Protein AF-A0A3S9PD90-F1 (afdb_monomer_lite)

Foldseek 3Di:
DWWKKKKKAQPPPRDIFQIDTRDCVRRVVVQVVVCVVPVVRDDMDMDMDTHDDDQDPPPDPPRPPDDDDGPSVVVD

Structure (mmCIF, N/CA/C/O backbone):
data_AF-A0A3S9PD90-F1
#
_entry.id   AF-A0A3S9PD90-F1
#
loop_
_atom_site.group_PDB
_atom_site.id
_atom_site.type_symbol
_atom_site.label_atom_id
_atom_site.label_alt_id
_atom_site.label_comp_id
_atom_site.label_asym_id
_atom_site.label_entity_id
_atom_site.label_seq_id
_atom_site.pdbx_PDB_ins_code
_atom_site.Cartn_x
_atom_site.Cartn_y
_atom_site.Cartn_z
_atom_site.occupancy
_atom_site.B_iso_or_equiv
_atom_site.auth_seq_id
_atom_site.auth_comp_id
_atom_site.auth_asym_id
_atom_site.auth_atom_id
_atom_site.pdbx_PDB_model_num
ATOM 1 N N . MET A 1 1 ? 3.495 -7.434 -14.118 1.00 71.81 1 MET A N 1
ATOM 2 C CA . MET A 1 1 ? 2.616 -6.507 -13.373 1.00 71.81 1 MET A CA 1
ATOM 3 C C . MET A 1 1 ? 3.470 -5.322 -12.951 1.00 71.81 1 MET A C 1
ATOM 5 O O . MET A 1 1 ? 4.672 -5.540 -12.850 1.00 71.81 1 MET A O 1
ATOM 9 N N . PRO A 1 2 ? 2.917 -4.105 -12.803 1.00 88.75 2 PRO A N 1
ATOM 10 C CA . PRO A 1 2 ? 3.682 -2.986 -12.257 1.00 88.75 2 PRO A CA 1
ATOM 11 C C . PRO A 1 2 ? 4.155 -3.321 -10.838 1.00 88.75 2 PRO A C 1
ATOM 13 O O . PRO A 1 2 ? 3.444 -4.014 -10.107 1.00 88.75 2 PRO A O 1
ATOM 16 N N . ASP A 1 3 ? 5.336 -2.833 -10.482 1.00 91.88 3 ASP A N 1
ATOM 17 C CA . ASP A 1 3 ? 5.839 -2.879 -9.112 1.00 91.88 3 ASP A CA 1
ATOM 18 C C . ASP A 1 3 ? 5.188 -1.747 -8.301 1.00 91.88 3 ASP A C 1
ATOM 20 O O . ASP A 1 3 ? 4.562 -0.838 -8.864 1.00 91.88 3 ASP A O 1
ATOM 24 N N . ALA A 1 4 ? 5.291 -1.797 -6.973 1.00 93.56 4 ALA A N 1
ATOM 25 C CA . ALA A 1 4 ? 4.677 -0.783 -6.126 1.00 93.56 4 ALA A CA 1
ATOM 26 C C . ALA A 1 4 ? 5.426 -0.535 -4.820 1.00 93.56 4 ALA A C 1
ATOM 28 O O . ALA A 1 4 ? 5.944 -1.459 -4.207 1.00 93.56 4 ALA A O 1
ATOM 29 N N . ILE A 1 5 ? 5.414 0.715 -4.368 1.00 94.94 5 ILE A N 1
ATOM 30 C CA . ILE A 1 5 ? 5.850 1.113 -3.031 1.00 94.94 5 ILE A CA 1
ATOM 31 C C . ILE A 1 5 ? 4.617 1.193 -2.127 1.00 94.94 5 ILE A C 1
ATOM 33 O O . ILE A 1 5 ? 3.611 1.801 -2.507 1.00 94.94 5 ILE A O 1
ATOM 37 N N . TYR A 1 6 ? 4.707 0.612 -0.931 1.00 95.81 6 TYR A N 1
ATOM 38 C CA . TYR A 1 6 ? 3.609 0.531 0.031 1.00 95.81 6 TYR A CA 1
ATOM 39 C C . TYR A 1 6 ? 3.958 1.202 1.361 1.00 95.81 6 TYR A C 1
ATOM 41 O O . TYR A 1 6 ? 5.080 1.093 1.855 1.00 95.81 6 TYR A O 1
ATOM 49 N N . SER A 1 7 ? 2.967 1.839 1.983 1.00 97.31 7 SER A N 1
ATOM 50 C CA . SER A 1 7 ? 2.979 2.183 3.409 1.00 97.31 7 SER A CA 1
ATOM 51 C C . SER A 1 7 ? 1.553 2.274 3.954 1.00 97.31 7 SER A C 1
ATOM 53 O O . SER A 1 7 ? 0.582 2.369 3.201 1.00 97.31 7 SER A O 1
ATOM 55 N N . MET A 1 8 ? 1.407 2.215 5.275 1.00 97.94 8 MET A N 1
ATOM 56 C CA . MET A 1 8 ? 0.122 2.301 5.966 1.00 97.94 8 MET A CA 1
ATOM 57 C C . MET A 1 8 ? 0.114 3.491 6.917 1.00 97.94 8 MET A C 1
ATOM 59 O O . MET A 1 8 ? 1.094 3.739 7.609 1.00 97.94 8 MET A O 1
ATOM 63 N N . GLU A 1 9 ? -1.015 4.180 7.010 1.00 98.38 9 GLU A N 1
ATOM 64 C CA . GLU A 1 9 ? -1.260 5.260 7.967 1.00 98.38 9 GLU A CA 1
ATOM 65 C C . GLU A 1 9 ? -2.454 4.887 8.851 1.00 98.38 9 GLU A C 1
ATOM 67 O O . GLU A 1 9 ? -3.527 4.541 8.354 1.00 98.38 9 GLU A O 1
ATOM 72 N N . CYS A 1 10 ? -2.295 4.952 10.170 1.00 98.56 10 CYS A N 1
ATOM 73 C CA . CYS A 1 10 ? -3.403 4.812 11.106 1.00 98.56 10 CYS A CA 1
ATOM 74 C C . CYS A 1 10 ? -4.268 6.073 11.070 1.00 98.56 10 CYS A C 1
ATOM 76 O O . CYS A 1 10 ? -3.813 7.153 11.437 1.00 98.56 10 CYS A O 1
ATOM 78 N N . MET A 1 11 ? -5.541 5.935 10.708 1.00 98.38 11 MET A N 1
ATOM 79 C CA . MET A 1 11 ? -6.457 7.075 10.586 1.00 98.38 11 MET A CA 1
ATOM 80 C C . MET A 1 11 ? -6.906 7.638 11.942 1.00 98.38 11 MET A C 1
ATOM 82 O O . MET A 1 11 ? -7.440 8.742 11.992 1.00 98.38 11 MET A O 1
ATOM 86 N N . THR A 1 12 ? -6.702 6.895 13.034 1.00 98.25 12 THR A N 1
ATOM 87 C CA . THR A 1 12 ? -7.057 7.342 14.390 1.00 98.25 12 THR A CA 1
ATOM 88 C C . THR A 1 12 ? -5.956 8.201 15.014 1.00 98.25 12 THR A C 1
ATOM 90 O O . THR A 1 12 ? -6.250 9.231 15.609 1.00 98.25 12 THR A O 1
ATOM 93 N N . CYS A 1 13 ? -4.690 7.781 14.906 1.00 97.75 13 CYS A N 1
ATOM 94 C CA . CYS A 1 13 ? -3.569 8.422 15.609 1.00 97.75 13 CYS A CA 1
ATOM 95 C C . CYS A 1 13 ? -2.501 9.027 14.686 1.00 97.75 13 CYS A C 1
ATOM 97 O O . CYS A 1 13 ? -1.564 9.650 15.177 1.00 97.75 13 CYS A O 1
ATOM 99 N N . GLY A 1 14 ? -2.609 8.835 13.369 1.00 97.94 14 GLY A N 1
ATOM 100 C CA . GLY A 1 14 ? -1.659 9.354 12.382 1.00 97.94 14 GLY A CA 1
ATOM 101 C C . GLY A 1 14 ? -0.318 8.617 12.324 1.00 97.94 14 GLY A C 1
ATOM 102 O O . GLY A 1 14 ? 0.573 9.048 11.600 1.00 97.94 14 GLY A O 1
ATOM 103 N N . ALA A 1 15 ? -0.136 7.520 13.069 1.00 98.12 15 ALA A N 1
ATOM 104 C CA . ALA A 1 15 ? 1.087 6.721 12.987 1.00 98.12 15 ALA A CA 1
ATOM 105 C C . ALA A 1 15 ? 1.252 6.118 11.583 1.00 98.12 15 ALA A C 1
ATOM 107 O O . ALA A 1 15 ? 0.276 5.646 11.003 1.00 98.12 15 ALA A O 1
ATOM 108 N N . VAL A 1 16 ? 2.482 6.088 11.069 1.00 97.88 16 VAL A N 1
ATOM 109 C CA . VAL A 1 16 ? 2.798 5.581 9.726 1.00 97.88 16 VAL A CA 1
ATOM 110 C C . VAL A 1 16 ? 3.740 4.381 9.834 1.00 97.88 16 VAL A C 1
ATOM 112 O O . VAL A 1 16 ? 4.636 4.369 10.682 1.00 97.88 16 VAL A O 1
ATOM 115 N N . SER A 1 17 ? 3.519 3.356 9.012 1.00 97.12 17 SER A N 1
ATOM 116 C CA . SER A 1 17 ? 4.424 2.211 8.892 1.00 97.12 17 SER A CA 1
ATOM 117 C C . SER A 1 17 ? 5.713 2.588 8.164 1.00 97.12 17 SER A C 1
ATOM 119 O O . SER A 1 17 ? 5.808 3.626 7.511 1.00 97.12 17 SER A O 1
ATOM 121 N N . GLU A 1 18 ? 6.693 1.689 8.193 1.00 95.44 18 GLU A N 1
ATOM 122 C CA . GLU A 1 18 ? 7.803 1.766 7.246 1.00 95.44 18 GLU A CA 1
ATOM 123 C C . GLU A 1 18 ? 7.303 1.654 5.798 1.00 95.44 18 GLU A C 1
ATOM 125 O O . GLU A 1 18 ? 6.234 1.091 5.530 1.00 95.44 18 GLU A O 1
ATOM 130 N N . VAL A 1 19 ? 8.093 2.219 4.884 1.00 95.38 19 VAL A N 1
ATOM 131 C CA . VAL A 1 19 ? 7.870 2.157 3.441 1.00 95.38 19 VAL A CA 1
ATOM 132 C C . VAL A 1 19 ? 8.553 0.912 2.891 1.00 95.38 19 VAL A C 1
ATOM 134 O O . VAL A 1 19 ? 9.755 0.725 3.091 1.00 95.38 19 VAL A O 1
ATOM 137 N N . THR A 1 20 ? 7.810 0.081 2.169 1.00 94.12 20 THR A N 1
ATOM 138 C CA . THR A 1 20 ? 8.317 -1.175 1.606 1.00 94.12 20 THR A CA 1
ATOM 139 C C . THR A 1 20 ? 8.188 -1.213 0.094 1.00 94.12 20 THR A C 1
ATOM 141 O O . THR A 1 20 ? 7.252 -0.659 -0.482 1.00 94.12 20 THR A O 1
ATOM 144 N N . ASP A 1 21 ? 9.162 -1.852 -0.555 1.00 92.88 21 ASP A N 1
ATOM 145 C CA . ASP A 1 21 ? 9.212 -1.970 -2.009 1.00 92.88 21 ASP A CA 1
ATOM 146 C C . ASP A 1 21 ? 8.723 -3.345 -2.459 1.00 92.88 21 ASP A C 1
ATOM 148 O O . ASP A 1 21 ? 9.218 -4.378 -2.011 1.00 92.88 21 ASP A O 1
ATOM 152 N N . ASN A 1 22 ? 7.723 -3.327 -3.330 1.00 93.12 22 ASN A N 1
ATOM 153 C CA . ASN A 1 22 ? 7.055 -4.457 -3.958 1.00 93.12 22 ASN A CA 1
ATOM 154 C C . ASN A 1 22 ? 6.577 -5.573 -3.010 1.00 93.12 22 ASN A C 1
ATOM 156 O O . ASN A 1 22 ? 6.307 -6.690 -3.444 1.00 93.12 22 ASN A O 1
ATOM 160 N N . ASP A 1 23 ? 6.434 -5.261 -1.721 1.00 93.31 23 ASP A N 1
ATOM 161 C CA . ASP A 1 23 ? 5.919 -6.157 -0.690 1.00 93.31 23 ASP A CA 1
ATOM 162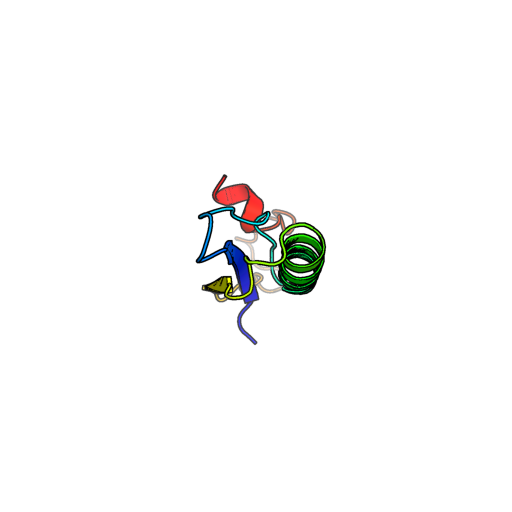 C C . ASP A 1 23 ? 5.013 -5.387 0.278 1.00 93.31 23 ASP A C 1
ATOM 164 O O . ASP A 1 23 ? 5.468 -4.532 1.037 1.00 93.31 23 ASP A O 1
ATOM 168 N N . ALA A 1 24 ? 3.713 -5.690 0.260 1.00 93.19 24 ALA A N 1
ATOM 169 C CA . ALA A 1 24 ? 2.730 -5.085 1.161 1.00 93.19 24 ALA A CA 1
ATOM 170 C C . ALA A 1 24 ? 2.617 -5.811 2.517 1.00 93.19 24 ALA A C 1
ATOM 172 O O . ALA A 1 24 ? 1.970 -5.298 3.438 1.00 93.19 24 ALA A O 1
ATOM 173 N N . GLY A 1 25 ? 3.220 -6.997 2.658 1.00 96.56 25 GLY A N 1
ATOM 174 C CA . GLY A 1 25 ? 3.130 -7.846 3.848 1.00 96.56 25 GLY A CA 1
ATOM 175 C C . GLY A 1 25 ? 3.565 -7.144 5.139 1.00 96.56 25 GLY A C 1
ATOM 176 O O . GLY A 1 25 ? 2.810 -7.175 6.116 1.00 96.56 25 GLY A O 1
ATOM 177 N N . PRO A 1 26 ? 4.710 -6.439 5.169 1.00 96.81 26 PRO A N 1
ATOM 178 C CA . PRO A 1 26 ? 5.145 -5.707 6.356 1.00 96.81 26 PRO A CA 1
ATOM 179 C C . PRO A 1 26 ? 4.157 -4.618 6.792 1.00 96.81 26 PRO A C 1
ATOM 181 O O . PRO A 1 26 ? 3.871 -4.496 7.984 1.00 96.81 26 PRO A O 1
ATOM 184 N N . GLY A 1 27 ? 3.567 -3.877 5.845 1.00 96.06 27 GLY A N 1
ATOM 185 C CA . GLY A 1 27 ? 2.533 -2.878 6.139 1.00 96.06 27 GLY A CA 1
ATOM 186 C C . GLY A 1 27 ? 1.266 -3.503 6.736 1.00 96.06 27 GLY A C 1
ATOM 187 O O . GLY A 1 27 ? 0.704 -2.984 7.703 1.00 96.06 27 GLY A O 1
ATOM 188 N N . GLN A 1 28 ? 0.845 -4.660 6.216 1.00 96.38 28 GLN A N 1
ATOM 189 C CA . GLN A 1 28 ? -0.279 -5.424 6.772 1.00 96.38 28 GLN A CA 1
ATOM 190 C C . GLN A 1 28 ? 0.017 -5.946 8.184 1.00 96.38 28 GLN A C 1
ATOM 192 O O . GLN A 1 28 ? -0.809 -5.808 9.085 1.00 96.38 28 GLN A O 1
ATOM 197 N N . TYR A 1 29 ? 1.200 -6.518 8.409 1.00 98.00 29 TYR A N 1
ATOM 198 C CA . TYR A 1 29 ? 1.586 -7.000 9.736 1.00 98.00 29 TYR A CA 1
ATOM 199 C C . TYR A 1 29 ? 1.666 -5.852 10.748 1.00 98.00 29 TYR A C 1
ATOM 201 O O . TYR A 1 29 ? 1.202 -5.978 11.886 1.00 98.00 29 TYR A O 1
ATOM 209 N N . TRP A 1 30 ? 2.203 -4.707 10.320 1.00 98.12 30 TRP A N 1
ATOM 210 C CA . TRP A 1 30 ? 2.265 -3.504 11.137 1.0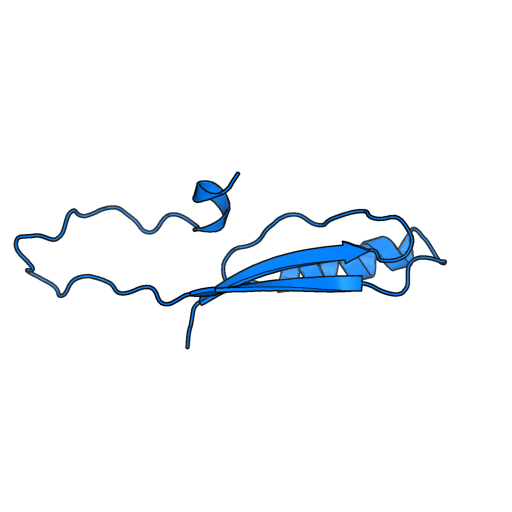0 98.12 30 TRP A CA 1
ATOM 211 C C . TRP A 1 30 ? 0.872 -3.040 11.575 1.00 98.12 30 TRP A C 1
ATOM 213 O O . TRP A 1 30 ? 0.679 -2.791 12.765 1.00 98.12 30 TRP A O 1
ATOM 223 N N . SER A 1 31 ? -0.116 -2.987 10.673 1.00 98.00 31 SER A N 1
ATOM 224 C CA . SER A 1 31 ? -1.470 -2.524 11.022 1.00 98.00 31 SER A CA 1
ATOM 225 C C . SER A 1 31 ? -2.174 -3.472 12.000 1.00 98.00 31 SER A C 1
ATOM 227 O O . SER A 1 31 ? -2.768 -3.015 12.980 1.00 98.00 31 SER A O 1
ATOM 229 N N . LEU A 1 32 ? -2.019 -4.789 11.819 1.00 97.88 32 LEU A N 1
ATOM 230 C CA . LEU A 1 32 ? -2.529 -5.801 12.753 1.00 97.88 32 LEU A CA 1
ATOM 231 C C . LEU A 1 32 ? -1.880 -5.675 14.138 1.00 97.88 32 LEU A C 1
ATOM 233 O O . LEU A 1 32 ? -2.579 -5.631 15.154 1.00 97.88 32 LEU A O 1
ATOM 237 N N . SER A 1 33 ? -0.549 -5.567 14.191 1.00 98.00 33 SER A N 1
ATOM 238 C CA . SER A 1 33 ? 0.171 -5.380 15.455 1.00 98.00 33 SER A CA 1
ATOM 239 C C . SER A 1 33 ? -0.186 -4.050 16.125 1.00 98.00 33 SER A C 1
ATOM 241 O O . SER A 1 33 ? -0.245 -3.991 17.354 1.00 98.00 33 SER A O 1
ATOM 243 N N . HIS A 1 34 ? -0.402 -2.982 15.353 1.00 98.12 34 HIS A N 1
ATOM 244 C CA . HIS A 1 34 ? -0.765 -1.665 15.875 1.00 98.12 34 HIS A CA 1
ATOM 245 C C . HIS A 1 34 ? -2.167 -1.681 16.494 1.00 98.12 34 HIS A C 1
ATOM 247 O O . HIS A 1 34 ? -2.335 -1.234 17.628 1.00 98.12 34 HIS A O 1
ATOM 253 N N . ALA A 1 35 ? -3.149 -2.267 15.802 1.00 97.88 35 ALA A N 1
ATOM 254 C CA . ALA A 1 35 ? -4.512 -2.434 16.311 1.00 97.88 35 ALA A CA 1
ATOM 255 C C . ALA A 1 35 ? -4.579 -3.344 17.549 1.00 97.88 35 ALA A C 1
ATOM 257 O O . ALA A 1 35 ? -5.397 -3.128 18.442 1.00 97.88 35 ALA A O 1
ATOM 258 N N . GLY A 1 36 ? -3.711 -4.360 17.623 1.00 97.69 36 GLY A N 1
ATOM 259 C CA . GLY A 1 36 ? -3.612 -5.241 18.789 1.00 97.69 36 GLY A CA 1
ATOM 260 C C . GLY A 1 36 ? -3.085 -4.538 20.045 1.00 97.69 36 GLY A C 1
ATOM 261 O O . GLY A 1 36 ? -3.486 -4.890 21.150 1.00 97.69 36 GLY A O 1
ATOM 262 N N . ARG A 1 37 ? -2.213 -3.533 19.885 1.00 97.56 37 ARG A N 1
ATOM 263 C CA . ARG A 1 37 ? -1.655 -2.737 20.996 1.00 97.56 37 ARG A CA 1
ATOM 264 C C . ARG A 1 37 ? -2.509 -1.515 21.347 1.00 97.56 37 ARG A C 1
ATOM 266 O O . ARG A 1 37 ? -2.481 -1.083 22.492 1.00 97.56 37 ARG A O 1
ATOM 273 N N . ASN A 1 38 ? -3.262 -0.983 20.383 1.00 96.31 38 ASN A N 1
ATOM 274 C CA . ASN A 1 38 ? -4.105 0.204 20.529 1.00 96.31 38 ASN A CA 1
ATOM 275 C C . ASN A 1 38 ? -5.532 -0.123 20.067 1.00 96.31 38 ASN A C 1
ATOM 277 O O . ASN A 1 38 ? -5.839 -0.046 18.876 1.00 96.31 38 ASN A O 1
ATOM 281 N N . SER A 1 39 ? -6.417 -0.484 21.000 1.00 93.44 39 SER A N 1
ATOM 282 C CA . SER A 1 39 ? -7.746 -1.034 20.685 1.00 93.44 39 SER A CA 1
ATOM 283 C C . SER A 1 39 ? -8.665 -0.104 19.886 1.00 93.44 39 SER A C 1
ATOM 285 O O . SER A 1 39 ? -9.564 -0.607 19.209 1.00 93.44 39 SER A O 1
ATOM 287 N N . ASP A 1 40 ? -8.430 1.209 19.929 1.00 97.06 40 ASP A N 1
ATOM 288 C CA . ASP A 1 40 ? -9.213 2.227 19.208 1.00 97.06 40 ASP A CA 1
ATOM 289 C C . ASP A 1 40 ? -8.690 2.488 17.781 1.00 97.06 40 ASP A C 1
ATOM 291 O O . ASP A 1 40 ? -9.349 3.121 16.953 1.00 97.06 40 ASP A O 1
ATOM 295 N N . CYS A 1 41 ? -7.501 1.978 17.454 1.00 98.00 41 CYS A N 1
ATOM 296 C CA . CYS A 1 41 ? -6.876 2.133 16.145 1.00 98.00 41 CYS A CA 1
ATOM 297 C C . CYS A 1 41 ? -7.290 0.978 15.224 1.00 98.00 41 CYS A C 1
ATOM 299 O O . CYS A 1 41 ? -6.624 -0.054 15.162 1.00 98.00 41 CYS A O 1
ATOM 301 N N . ARG A 1 42 ? -8.425 1.131 14.531 1.00 96.56 42 ARG A N 1
ATOM 302 C CA . ARG A 1 42 ? -9.030 0.068 13.698 1.00 96.56 42 ARG A CA 1
ATOM 303 C C . ARG A 1 42 ? -9.058 0.360 12.202 1.00 96.56 42 ARG A C 1
ATOM 305 O O . ARG A 1 42 ? -9.331 -0.546 11.422 1.00 96.56 42 ARG A O 1
ATOM 312 N N . VAL A 1 43 ? -8.799 1.602 11.805 1.00 97.88 43 VAL A N 1
ATOM 313 C CA . VAL A 1 43 ? -8.890 2.040 10.411 1.00 97.88 43 VAL A CA 1
ATOM 314 C C . VAL A 1 43 ? -7.518 2.499 9.947 1.00 97.88 43 VAL A C 1
ATOM 316 O O . VAL A 1 43 ? -6.906 3.373 10.560 1.00 97.88 43 VAL A O 1
ATOM 319 N N . PHE A 1 44 ? -7.053 1.914 8.848 1.00 98.25 44 PHE A N 1
ATOM 320 C CA . PHE A 1 44 ? -5.754 2.206 8.261 1.00 98.25 44 PHE A CA 1
ATOM 321 C C . PHE A 1 44 ? -5.934 2.581 6.794 1.00 98.25 44 PHE A C 1
ATOM 323 O O . PHE A 1 44 ? -6.660 1.906 6.062 1.00 98.25 44 PHE A O 1
ATOM 330 N N . LYS A 1 45 ? -5.284 3.661 6.368 1.00 98.31 45 LYS A N 1
ATOM 331 C CA . LYS A 1 45 ? -5.183 4.054 4.965 1.00 98.31 45 LYS A CA 1
ATOM 332 C C . LYS A 1 45 ? -3.941 3.404 4.370 1.00 98.31 45 LYS A C 1
ATOM 334 O O . LYS A 1 45 ? -2.850 3.550 4.912 1.00 98.31 45 LYS A O 1
ATOM 339 N N . LEU A 1 46 ? -4.123 2.716 3.250 1.00 97.31 46 LEU A N 1
ATOM 340 C CA . LEU A 1 46 ? -3.030 2.230 2.421 1.00 97.31 46 LEU A CA 1
ATOM 341 C C . LEU A 1 46 ? -2.583 3.350 1.476 1.00 97.31 46 LEU A C 1
ATOM 343 O O . LEU A 1 46 ? -3.395 3.869 0.708 1.00 97.31 46 LEU A O 1
ATOM 347 N N . HIS A 1 47 ? -1.297 3.680 1.511 1.00 96.69 47 HIS A N 1
ATOM 348 C CA . HIS A 1 47 ? -0.631 4.477 0.487 1.00 96.69 47 HIS A CA 1
ATOM 349 C C . HIS A 1 47 ? 0.060 3.526 -0.486 1.00 96.69 47 HIS A C 1
ATOM 351 O O . HIS A 1 47 ? 0.756 2.592 -0.081 1.00 96.69 47 HIS A O 1
ATOM 357 N N . THR A 1 48 ? -0.169 3.723 -1.781 1.00 95.56 48 THR A N 1
ATOM 358 C CA . THR A 1 48 ? 0.436 2.903 -2.834 1.00 95.56 48 THR A CA 1
ATOM 359 C C . THR A 1 48 ? 0.872 3.787 -3.984 1.00 95.56 48 THR A C 1
ATOM 361 O O . THR A 1 48 ? 0.067 4.539 -4.531 1.00 95.56 48 THR A O 1
ATOM 364 N N . GLU A 1 49 ? 2.135 3.656 -4.371 1.00 94.19 49 GLU A N 1
ATOM 365 C CA . GLU A 1 49 ? 2.666 4.242 -5.596 1.00 94.19 49 GLU A CA 1
ATOM 366 C C . GLU A 1 49 ? 3.108 3.116 -6.527 1.00 94.19 49 GLU A C 1
ATOM 368 O O . GLU A 1 49 ? 4.047 2.386 -6.222 1.00 94.19 49 GLU A O 1
ATOM 373 N N . THR A 1 50 ? 2.418 2.956 -7.654 1.00 93.75 50 THR A N 1
ATOM 374 C CA . THR A 1 50 ? 2.721 1.915 -8.644 1.00 93.75 50 THR A CA 1
ATOM 375 C C . THR A 1 50 ? 3.618 2.455 -9.748 1.00 93.75 50 THR A C 1
ATOM 377 O O . THR A 1 50 ? 3.369 3.551 -10.255 1.00 93.75 50 THR A O 1
ATOM 380 N N . TYR A 1 51 ? 4.590 1.666 -10.192 1.00 89.19 51 TYR A N 1
ATOM 381 C CA . TYR A 1 51 ? 5.543 2.058 -11.224 1.00 89.19 51 TYR A CA 1
ATOM 382 C C . TYR A 1 51 ? 5.892 0.890 -12.156 1.00 89.19 51 TYR A C 1
ATOM 384 O O . TYR A 1 51 ? 5.685 -0.284 -11.851 1.00 89.19 51 TYR A O 1
ATOM 392 N N . TRP A 1 52 ? 6.406 1.225 -13.339 1.00 88.75 52 TRP A N 1
ATOM 393 C CA . TRP A 1 52 ? 6.951 0.253 -14.282 1.00 88.75 52 TRP A CA 1
ATOM 394 C C . TRP A 1 52 ? 8.467 0.334 -14.268 1.00 88.75 52 TRP A C 1
ATOM 396 O O . TRP A 1 52 ? 9.034 1.386 -14.560 1.00 88.75 52 TRP A O 1
ATOM 406 N N . GLN A 1 53 ? 9.113 -0.791 -13.982 1.00 80.75 53 GLN A N 1
ATOM 407 C CA . GLN A 1 53 ? 10.549 -0.929 -14.138 1.00 80.75 53 GLN A CA 1
ATOM 408 C C . GLN A 1 53 ? 10.858 -1.762 -15.381 1.00 80.75 53 GLN A C 1
ATOM 410 O O . GLN A 1 53 ? 10.280 -2.823 -15.608 1.00 80.75 53 GLN A O 1
ATOM 415 N N . THR A 1 54 ? 11.786 -1.274 -16.200 1.00 82.38 54 THR A N 1
ATOM 416 C CA . THR A 1 54 ? 12.292 -1.989 -17.374 1.00 82.38 54 THR A CA 1
ATOM 417 C C . THR A 1 54 ? 13.781 -2.237 -17.213 1.00 82.38 54 THR A C 1
ATOM 419 O O . THR A 1 54 ? 14.525 -1.309 -16.894 1.00 82.38 54 THR A O 1
ATOM 422 N N . GLU A 1 55 ? 14.227 -3.461 -17.478 1.00 81.25 55 GLU A N 1
ATOM 423 C CA . GLU A 1 55 ? 15.652 -3.777 -17.552 1.00 81.25 55 GLU A CA 1
ATOM 424 C C . GLU A 1 55 ? 16.143 -3.636 -19.002 1.00 81.25 55 GLU A C 1
ATOM 426 O O . GLU A 1 55 ? 15.445 -4.061 -19.931 1.00 81.25 55 GLU A O 1
ATOM 431 N N . PRO A 1 56 ? 17.323 -3.030 -19.238 1.00 83.31 56 PRO A N 1
ATOM 432 C CA . PRO A 1 56 ? 17.923 -3.012 -20.563 1.00 83.31 56 PRO A CA 1
ATOM 433 C C . PRO A 1 56 ? 18.111 -4.432 -21.099 1.00 83.31 56 PRO A C 1
ATOM 435 O O . PRO A 1 56 ? 18.514 -5.334 -20.367 1.00 83.31 56 PRO A O 1
ATOM 438 N N . ALA A 1 57 ? 17.880 -4.620 -22.399 1.00 83.12 57 ALA A N 1
ATOM 439 C CA . ALA A 1 57 ? 18.159 -5.893 -23.050 1.00 83.12 57 ALA A CA 1
ATOM 440 C C . ALA A 1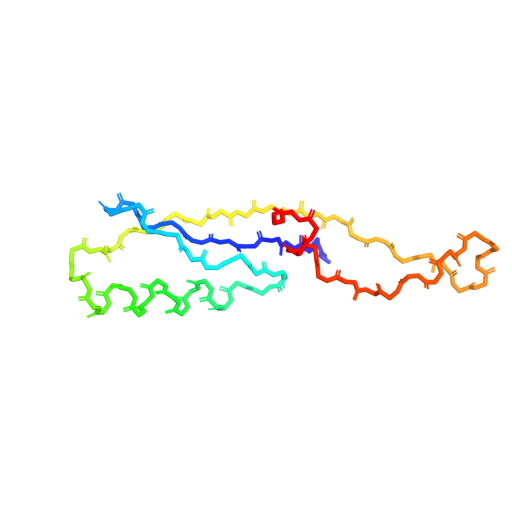 57 ? 19.633 -6.305 -22.870 1.00 83.12 57 ALA A C 1
ATOM 442 O O . ALA A 1 57 ? 20.535 -5.460 -22.848 1.00 83.12 57 ALA A O 1
ATOM 443 N N . CYS A 1 58 ? 19.879 -7.615 -22.787 1.00 79.81 58 CYS A N 1
ATOM 444 C CA . CYS A 1 58 ? 21.233 -8.161 -22.741 1.00 79.81 58 CYS A CA 1
ATOM 445 C C . CYS A 1 58 ? 22.053 -7.664 -23.946 1.00 79.81 58 CYS A C 1
ATOM 447 O O . CYS A 1 58 ? 21.578 -7.700 -25.081 1.00 79.81 58 CYS A O 1
ATOM 449 N N . GLY A 1 59 ? 23.273 -7.180 -23.696 1.00 80.44 59 GLY A N 1
ATOM 450 C CA . GLY A 1 59 ? 24.151 -6.635 -24.736 1.00 80.44 59 GLY A CA 1
ATOM 451 C C . GLY A 1 59 ? 23.837 -5.199 -25.169 1.00 80.44 59 GLY A C 1
ATOM 452 O O . GLY A 1 59 ? 24.466 -4.711 -26.105 1.00 80.44 59 GLY A O 1
ATOM 453 N N . ASN A 1 60 ? 22.906 -4.499 -24.507 1.00 81.25 60 ASN A N 1
ATOM 454 C CA . ASN A 1 60 ? 22.673 -3.083 -24.780 1.00 81.25 60 ASN A CA 1
ATOM 455 C C . ASN A 1 60 ? 23.949 -2.265 -24.462 1.00 81.25 60 ASN A C 1
ATOM 457 O O . ASN A 1 60 ? 24.374 -2.244 -23.304 1.00 81.25 60 ASN A O 1
ATOM 461 N N . PRO A 1 61 ? 24.546 -1.559 -25.446 1.00 80.25 61 PRO A N 1
ATOM 462 C CA . PRO A 1 61 ? 25.782 -0.793 -25.254 1.00 80.25 61 PRO A CA 1
ATOM 463 C C . PRO A 1 61 ? 25.626 0.396 -24.292 1.00 80.25 61 PRO A C 1
ATOM 465 O O . PRO A 1 61 ? 26.622 0.951 -23.836 1.00 80.25 61 PRO A O 1
ATOM 468 N N . HIS A 1 62 ? 24.390 0.771 -23.956 1.00 76.62 62 HIS A N 1
ATOM 469 C CA . HIS A 1 62 ? 24.057 1.803 -22.975 1.00 76.62 62 HIS A CA 1
ATOM 470 C C . HIS A 1 62 ? 23.616 1.233 -21.622 1.00 76.62 62 HIS A C 1
ATOM 472 O O . HIS A 1 62 ? 23.165 1.991 -20.768 1.00 76.62 62 HIS A O 1
ATOM 478 N N . ALA A 1 63 ? 23.7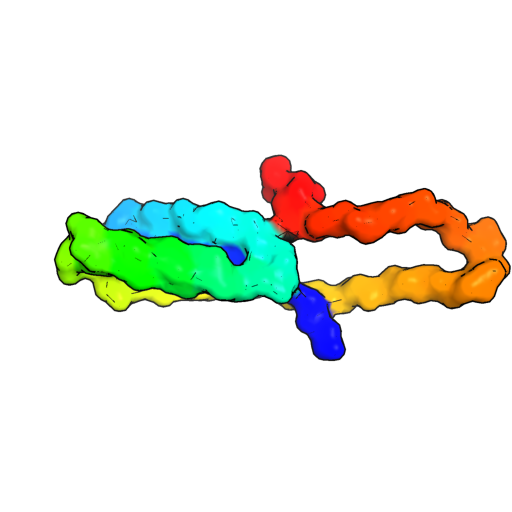11 -0.083 -21.401 1.00 75.25 63 ALA A N 1
ATOM 479 C CA . ALA A 1 63 ? 23.407 -0.667 -20.103 1.00 75.25 63 ALA A CA 1
ATOM 480 C C . ALA A 1 63 ? 24.469 -0.243 -19.077 1.00 75.25 63 ALA A C 1
ATOM 482 O O . ALA A 1 63 ? 25.479 -0.915 -18.873 1.00 75.25 63 ALA A O 1
ATOM 483 N N . ASN A 1 64 ? 24.241 0.873 -18.388 1.00 65.12 64 ASN A N 1
ATOM 484 C CA . ASN A 1 64 ? 24.909 1.128 -17.120 1.00 65.12 64 ASN A CA 1
ATOM 485 C C . ASN A 1 64 ? 24.412 0.073 -16.125 1.00 65.12 64 ASN A C 1
ATOM 487 O O . ASN A 1 64 ? 23.299 0.185 -15.614 1.00 65.12 64 ASN A O 1
ATOM 491 N N . VAL A 1 65 ? 25.225 -0.965 -15.895 1.00 59.25 65 VAL A N 1
ATOM 492 C CA . VAL A 1 65 ? 24.955 -2.082 -14.975 1.00 59.25 65 VAL A CA 1
ATOM 493 C C . VAL A 1 65 ? 24.888 -1.550 -13.541 1.00 59.25 65 VAL A C 1
ATOM 495 O O . VAL A 1 65 ? 25.826 -1.672 -12.758 1.00 59.25 65 VAL A O 1
ATOM 498 N N . LYS A 1 66 ? 23.786 -0.890 -13.190 1.00 57.38 66 LYS A N 1
ATOM 499 C CA . LYS A 1 66 ? 23.442 -0.604 -11.804 1.00 57.38 66 LYS A CA 1
ATOM 500 C C . LYS A 1 66 ? 22.570 -1.751 -11.318 1.00 57.38 66 LYS A C 1
ATOM 502 O O . LYS A 1 66 ? 21.572 -2.097 -11.943 1.00 57.38 66 LYS A O 1
ATOM 507 N N . ARG A 1 67 ? 23.015 -2.381 -10.232 1.00 56.03 67 ARG A N 1
ATOM 508 C CA . ARG A 1 67 ? 22.266 -3.407 -9.504 1.00 56.03 67 ARG A CA 1
ATOM 509 C C . ARG A 1 67 ? 20.900 -2.840 -9.100 1.00 56.03 67 ARG A C 1
ATOM 511 O O . ARG A 1 67 ? 20.811 -1.659 -8.784 1.00 56.03 67 ARG A O 1
ATOM 518 N N . ARG A 1 68 ? 19.866 -3.687 -9.106 1.00 61.50 68 ARG A N 1
ATOM 519 C CA . ARG A 1 68 ? 18.526 -3.351 -8.606 1.00 61.50 68 ARG A CA 1
ATOM 520 C C . ARG A 1 68 ? 18.635 -2.913 -7.144 1.00 61.50 68 ARG A C 1
ATOM 522 O O . ARG A 1 68 ? 18.951 -3.736 -6.288 1.00 61.50 68 ARG A O 1
ATOM 529 N N . GLU A 1 69 ? 18.426 -1.628 -6.890 1.00 66.44 69 GLU A N 1
ATOM 530 C CA . GLU A 1 69 ? 18.269 -1.072 -5.545 1.00 66.44 69 GLU A CA 1
ATOM 531 C C . GLU A 1 69 ? 16.768 -0.900 -5.270 1.00 66.44 69 GLU A C 1
ATOM 533 O O . GLU A 1 69 ? 16.027 -0.596 -6.212 1.00 66.44 69 GLU A O 1
ATOM 538 N N . PRO A 1 70 ? 16.296 -1.133 -4.034 1.00 67.75 70 PRO A N 1
ATOM 539 C CA . PRO A 1 70 ? 14.900 -0.906 -3.683 1.00 67.75 70 PRO A CA 1
ATOM 540 C C . PRO A 1 70 ? 14.508 0.551 -3.939 1.00 67.75 70 PRO A C 1
ATOM 542 O O . PRO A 1 70 ? 15.167 1.480 -3.464 1.00 67.75 70 PRO A O 1
ATOM 545 N N . TRP A 1 71 ? 13.400 0.777 -4.641 1.00 68.19 71 TRP A N 1
ATOM 546 C CA . TRP A 1 71 ? 12.920 2.134 -4.926 1.00 68.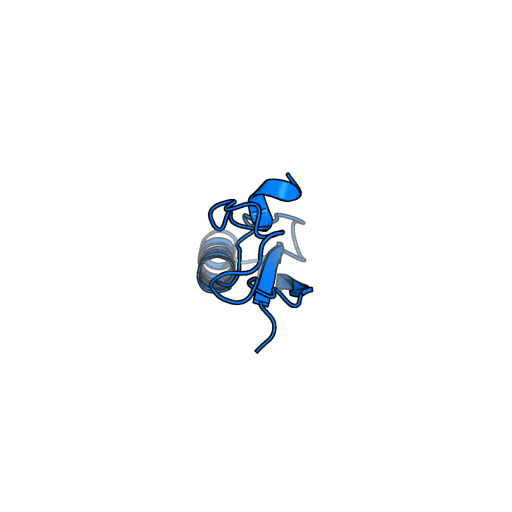19 71 TRP A CA 1
ATOM 547 C C . TRP A 1 71 ? 12.430 2.869 -3.674 1.00 68.19 71 TRP A C 1
ATOM 549 O O . TRP A 1 71 ? 12.324 4.096 -3.684 1.00 68.19 71 TRP A O 1
ATOM 559 N N . SER A 1 72 ? 12.201 2.145 -2.573 1.00 63.50 72 SER A N 1
ATOM 560 C CA . SER A 1 72 ? 11.914 2.729 -1.261 1.00 63.50 72 SER A CA 1
ATOM 561 C C . SER A 1 72 ? 13.083 3.546 -0.691 1.00 63.50 72 SER A C 1
ATOM 563 O O . SER A 1 72 ? 12.844 4.497 0.050 1.00 63.50 72 SER A O 1
ATOM 565 N N . GLU A 1 73 ? 14.339 3.235 -1.039 1.00 62.78 73 GLU A N 1
ATOM 566 C CA . GLU A 1 73 ? 15.517 3.964 -0.537 1.00 62.78 7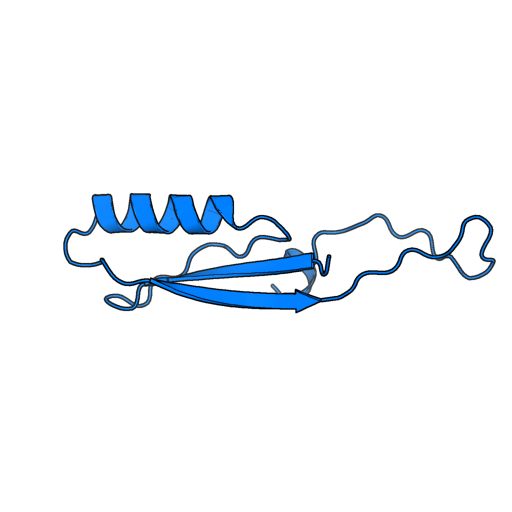3 GLU A CA 1
ATOM 567 C C . GLU A 1 73 ? 15.771 5.277 -1.285 1.00 62.78 73 GLU A C 1
ATOM 569 O O . GLU A 1 73 ? 16.241 6.243 -0.689 1.00 62.78 73 GLU A O 1
ATOM 574 N N . ALA A 1 74 ? 15.396 5.360 -2.565 1.00 58.91 74 ALA A N 1
ATOM 575 C CA . ALA A 1 74 ? 15.585 6.556 -3.390 1.00 58.91 74 ALA A CA 1
ATOM 576 C C . ALA A 1 74 ? 14.676 7.741 -2.998 1.00 58.91 74 ALA A C 1
ATOM 578 O O . ALA A 1 74 ? 14.857 8.846 -3.510 1.00 58.91 74 ALA A O 1
ATOM 579 N N . ARG A 1 75 ? 13.688 7.520 -2.119 1.00 57.56 75 ARG A N 1
ATOM 580 C CA . ARG A 1 75 ? 12.707 8.526 -1.672 1.00 57.56 75 ARG A CA 1
ATOM 581 C C . ARG A 1 75 ? 12.720 8.804 -0.166 1.00 57.56 75 ARG A C 1
ATOM 583 O O . ARG A 1 75 ? 11.751 9.370 0.341 1.00 57.56 75 ARG A O 1
ATOM 590 N N . ARG A 1 76 ? 13.776 8.397 0.541 1.00 53.88 76 ARG A N 1
ATOM 591 C CA . ARG A 1 76 ? 13.935 8.697 1.968 1.00 53.88 76 ARG A CA 1
ATOM 592 C C . ARG A 1 76 ? 14.324 10.157 2.211 1.00 53.88 76 ARG A C 1
ATOM 594 O O . ARG A 1 76 ? 15.102 10.703 1.398 1.00 53.88 76 ARG A O 1
#

Organism: Streptomyces luteoverticillatus (NCBI:txid66425)

InterPro domains:
  IPR057170 Domain of unknown function DUF7848 [PF25232] (2-57)

pLDDT: mean 87.54, std 13.58, range [53.88, 98.56]

Sequence (76 aa):
MPDAIYSMECMTCGAVSEVTDNDAGPGQYWSLSHAGRNSDCRVFKLHTETYWQTEPACGNPHANVKRREPWSEARR

Secondary structure (DSSP, 8-state):
--EEEEEEEETTT--BPPPEES--HHHHHHHHHHHHH-TT---EEEEEEEE---PPPTT-TT--------TTGGG-

Radius of gyration: 16.62 Å; chains: 1; bounding box: 35×18×46 Å